Protein AF-A0A952WY04-F1 (afdb_monomer_lite)

Sequence (107 aa):
MARAANVAKVGVRTLHRWLREEAFGKAYRLARRESFAQAVSLTQRYAALAVQTLAKVMNDDSAPVASRVAAATSMLKFARDSIELDDLADRVEALERSTKEKAGAAA

Structure (mmCIF, N/CA/C/O backbone):
data_AF-A0A952WY04-F1
#
_entry.id   AF-A0A952WY04-F1
#
loop_
_atom_site.group_PDB
_atom_site.id
_atom_site.type_symbol
_atom_site.label_atom_id
_atom_site.label_alt_id
_atom_site.label_comp_id
_atom_site.label_asym_id
_atom_site.label_entity_id
_atom_site.label_seq_id
_atom_site.pdbx_PDB_ins_code
_atom_site.Cartn_x
_atom_site.Cartn_y
_atom_site.Cartn_z
_atom_site.occupancy
_atom_site.B_iso_or_equiv
_atom_site.auth_seq_id
_atom_site.auth_comp_id
_atom_site.auth_asym_id
_atom_site.auth_atom_id
_atom_site.pdbx_PDB_model_num
ATOM 1 N N . MET A 1 1 ? -1.307 20.665 9.730 1.00 80.44 1 MET A N 1
ATOM 2 C CA . MET A 1 1 ? -2.036 20.956 10.985 1.00 80.44 1 MET A CA 1
ATOM 3 C C . MET A 1 1 ? -2.727 22.316 10.995 1.00 80.44 1 MET A C 1
ATOM 5 O O . MET A 1 1 ? -3.911 22.332 11.288 1.00 80.44 1 MET A O 1
ATOM 9 N N . ALA A 1 2 ? -2.077 23.427 10.615 1.00 88.38 2 ALA A N 1
ATOM 10 C CA . ALA A 1 2 ? -2.714 24.759 10.618 1.00 88.38 2 ALA A CA 1
ATOM 11 C C . ALA A 1 2 ? -4.032 24.842 9.813 1.00 88.38 2 ALA A C 1
ATOM 13 O O . ALA A 1 2 ? -5.032 25.329 10.328 1.00 88.38 2 ALA A O 1
ATOM 14 N N . ARG A 1 3 ? -4.068 24.282 8.592 1.00 93.31 3 ARG A N 1
ATOM 15 C CA . ARG A 1 3 ? -5.300 24.205 7.779 1.00 93.31 3 ARG A CA 1
ATOM 16 C C . ARG A 1 3 ? -6.423 23.407 8.457 1.00 93.31 3 ARG A C 1
ATOM 18 O O . ARG A 1 3 ? -7.546 23.882 8.515 1.00 93.31 3 ARG A O 1
ATOM 25 N N . ALA A 1 4 ? -6.112 22.235 9.015 1.00 90.38 4 ALA A N 1
ATOM 26 C CA . ALA A 1 4 ? -7.095 21.394 9.707 1.00 90.38 4 ALA A CA 1
ATOM 27 C C . ALA A 1 4 ? -7.651 22.067 10.973 1.00 90.38 4 ALA A C 1
ATOM 29 O O . ALA A 1 4 ? -8.847 22.004 11.223 1.00 90.38 4 ALA A O 1
ATOM 30 N N . ALA A 1 5 ? -6.793 22.752 11.735 1.00 93.19 5 ALA A N 1
ATOM 31 C CA . ALA A 1 5 ? -7.185 23.504 12.923 1.00 93.19 5 ALA A CA 1
ATOM 32 C C . ALA A 1 5 ? -8.132 24.669 12.579 1.00 93.19 5 ALA A C 1
ATOM 34 O O . ALA A 1 5 ? -9.140 24.852 13.252 1.00 93.19 5 ALA A O 1
ATOM 35 N N . ASN A 1 6 ? -7.859 25.391 11.484 1.00 95.19 6 ASN A N 1
ATOM 36 C CA . ASN A 1 6 ? -8.733 26.454 10.983 1.00 95.19 6 ASN A CA 1
ATOM 37 C C . ASN A 1 6 ? -10.111 25.908 10.556 1.00 95.19 6 ASN A C 1
ATOM 39 O O . ASN A 1 6 ? -11.132 26.378 11.050 1.00 95.19 6 ASN A O 1
ATOM 43 N N . VAL A 1 7 ? -10.145 24.850 9.735 1.00 96.00 7 VAL A N 1
ATOM 44 C CA . VAL A 1 7 ? -11.402 24.205 9.302 1.00 96.00 7 VAL A CA 1
ATOM 45 C C . VAL A 1 7 ? -12.219 23.697 10.495 1.00 96.00 7 VAL A C 1
ATOM 47 O O . VAL A 1 7 ? -13.429 23.896 10.542 1.00 96.00 7 VAL A O 1
ATOM 50 N N . ALA A 1 8 ? -11.558 23.093 11.484 1.00 92.25 8 ALA A N 1
ATOM 51 C CA . ALA A 1 8 ? -12.190 22.610 12.710 1.00 92.25 8 ALA A CA 1
ATOM 52 C C . ALA A 1 8 ? -12.475 23.719 13.743 1.00 92.25 8 ALA A C 1
ATOM 54 O O . ALA A 1 8 ? -13.017 23.424 14.805 1.00 92.25 8 ALA A O 1
ATOM 55 N N . LYS A 1 9 ? -12.112 24.979 13.455 1.00 95.88 9 LYS A N 1
ATOM 56 C CA . LYS A 1 9 ? -12.266 26.149 14.338 1.00 95.88 9 LYS A CA 1
ATOM 57 C C . LYS A 1 9 ? -11.665 25.951 15.738 1.00 95.88 9 LYS A C 1
ATOM 59 O O . LYS A 1 9 ? -12.223 26.392 16.738 1.00 95.88 9 LYS A O 1
ATOM 64 N N . VAL A 1 10 ? -10.501 25.307 15.809 1.00 95.62 10 VAL A N 1
ATOM 65 C CA . VAL A 1 10 ? -9.749 25.076 17.054 1.00 95.62 10 VAL A CA 1
ATOM 66 C C . VAL A 1 10 ? -8.302 25.546 16.930 1.00 95.62 10 VAL A C 1
ATOM 68 O O . VAL A 1 10 ? -7.756 25.684 15.839 1.00 95.62 10 VAL A O 1
ATOM 71 N N . GLY A 1 11 ? -7.637 25.763 18.066 1.00 96.56 11 GLY A N 1
ATOM 72 C CA . GLY A 1 11 ? -6.201 26.038 18.087 1.00 96.56 11 GLY A CA 1
ATOM 73 C C . GLY A 1 11 ? -5.367 24.808 17.703 1.00 96.56 11 GLY A C 1
ATOM 74 O O . GLY A 1 11 ? -5.701 23.675 18.051 1.00 96.56 11 GLY A O 1
ATOM 75 N N . VAL A 1 12 ? -4.216 25.025 17.057 1.00 95.19 12 VAL A N 1
ATOM 76 C CA . VAL A 1 12 ? -3.277 23.945 16.680 1.00 95.19 12 VAL A CA 1
ATOM 77 C C . VAL A 1 12 ? -2.840 23.120 17.900 1.00 95.19 12 VAL A C 1
ATOM 79 O O . VAL A 1 12 ? -2.772 21.895 17.825 1.00 95.19 12 VAL A O 1
ATOM 82 N N . ARG A 1 13 ? -2.618 23.769 19.054 1.00 96.06 13 ARG A N 1
ATOM 83 C CA . ARG A 1 13 ? -2.289 23.094 20.325 1.00 96.06 13 ARG A CA 1
ATOM 84 C C . ARG A 1 13 ? -3.402 22.150 20.795 1.00 96.06 13 ARG A C 1
ATOM 86 O O . ARG A 1 13 ? -3.102 21.041 21.230 1.00 96.06 13 ARG A O 1
ATOM 93 N N . THR A 1 14 ? -4.665 22.558 20.663 1.00 94.62 14 THR A N 1
ATOM 94 C CA . THR A 1 14 ? -5.832 21.728 21.003 1.00 94.62 14 THR A CA 1
ATOM 95 C C . THR A 1 14 ? -5.875 20.476 20.137 1.00 94.62 14 THR A C 1
ATOM 97 O O . THR A 1 14 ? -6.035 19.379 20.661 1.00 94.62 14 THR A O 1
ATOM 100 N N . LEU A 1 15 ? -5.622 20.621 18.835 1.00 92.50 15 LEU A N 1
ATOM 101 C CA . LEU A 1 15 ? -5.613 19.503 17.894 1.00 92.50 15 LEU A CA 1
ATOM 102 C C . LEU A 1 15 ? -4.490 18.493 18.206 1.00 92.50 15 LEU A C 1
ATOM 104 O O . LEU A 1 15 ? -4.715 17.286 18.184 1.00 92.50 15 LEU A O 1
ATOM 108 N N . HIS A 1 16 ? -3.300 18.968 18.591 1.00 93.00 16 HIS A N 1
ATOM 109 C CA . HIS A 1 16 ? -2.212 18.099 19.069 1.00 93.00 16 HIS A CA 1
ATOM 110 C C . HIS A 1 16 ? -2.516 17.398 20.399 1.00 93.00 16 HIS A C 1
ATOM 112 O O . HIS A 1 16 ? -1.981 16.319 20.659 1.00 93.00 16 HIS A O 1
ATOM 118 N N . ARG A 1 17 ? -3.325 18.005 21.272 1.00 95.25 17 ARG A N 1
ATOM 119 C CA . ARG A 1 17 ? -3.794 17.352 22.500 1.00 95.25 17 ARG A CA 1
ATOM 120 C C . ARG A 1 17 ? -4.798 16.249 22.169 1.00 95.25 17 ARG A C 1
ATOM 122 O O . ARG A 1 17 ? -4.574 15.123 22.587 1.00 95.25 17 ARG A O 1
ATOM 129 N N . TRP A 1 18 ? -5.802 16.537 21.342 1.00 94.50 18 TRP A N 1
ATOM 130 C CA . TRP A 1 18 ? -6.797 15.551 20.905 1.00 94.50 18 TRP A CA 1
ATOM 131 C C . TRP A 1 18 ? -6.164 14.338 20.226 1.00 94.50 18 TRP A C 1
ATOM 133 O O . TRP A 1 18 ? -6.524 13.210 20.526 1.00 94.50 18 TRP A O 1
ATOM 143 N N . LEU A 1 19 ? -5.144 14.525 19.384 1.00 90.25 19 LEU A N 1
ATOM 144 C CA . LEU A 1 19 ? -4.433 13.396 18.766 1.00 90.25 19 LEU A CA 1
ATOM 145 C C . LEU A 1 19 ? -3.750 12.449 19.772 1.00 90.25 19 LEU A C 1
ATOM 147 O O . LEU A 1 19 ? -3.443 11.315 19.408 1.00 90.25 19 LEU A O 1
ATOM 151 N N . ARG A 1 20 ? -3.503 12.901 21.007 1.00 92.94 20 ARG A N 1
ATOM 152 C CA . ARG A 1 20 ? -2.955 12.085 22.102 1.00 92.94 20 ARG A CA 1
ATOM 153 C C . ARG A 1 20 ? -4.037 11.467 22.989 1.00 92.94 20 ARG A C 1
ATOM 155 O O . ARG A 1 20 ? -3.730 10.562 23.755 1.00 92.94 20 ARG A O 1
ATOM 162 N N . GLU A 1 21 ? -5.277 11.933 22.893 1.00 96.50 21 GLU A N 1
ATOM 163 C CA . GLU A 1 21 ? -6.410 11.342 23.600 1.00 96.50 21 GLU A CA 1
ATOM 164 C C . GLU A 1 21 ? -6.818 10.044 22.894 1.00 96.50 21 GLU A C 1
ATOM 166 O O . GLU A 1 21 ? -7.012 10.012 21.677 1.00 96.50 21 GLU A O 1
ATOM 171 N N . GLU A 1 22 ? -6.944 8.951 23.648 1.00 92.88 22 GLU A N 1
ATOM 172 C CA . GLU A 1 22 ? -7.144 7.618 23.072 1.00 92.88 22 GLU A CA 1
ATOM 173 C C . GLU A 1 22 ? -8.420 7.532 22.220 1.00 92.88 22 GLU A C 1
ATOM 175 O O . GLU A 1 22 ? -8.383 7.021 21.097 1.00 92.88 22 GLU A O 1
ATOM 180 N N . ALA A 1 23 ? -9.534 8.070 22.727 1.00 93.00 23 ALA A N 1
ATOM 181 C CA . ALA A 1 23 ? -10.827 8.050 22.046 1.00 93.00 23 ALA A CA 1
ATOM 182 C C . 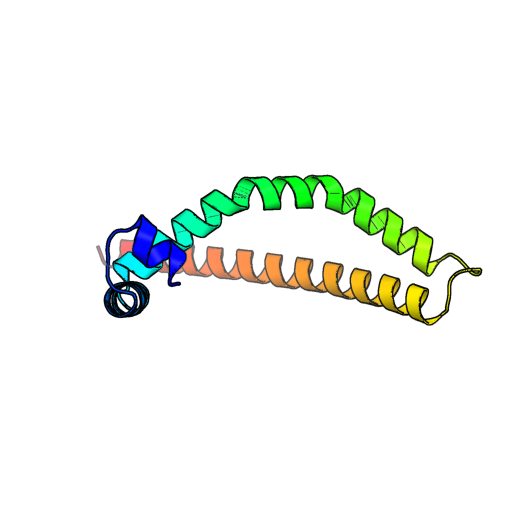ALA A 1 23 ? -10.782 8.802 20.705 1.00 93.00 23 ALA A C 1
ATOM 184 O O . ALA A 1 23 ? -11.177 8.259 19.670 1.00 93.00 23 ALA A O 1
ATOM 185 N N . PHE A 1 24 ? -10.225 10.017 20.697 1.00 93.94 24 PHE A N 1
ATOM 186 C CA . PHE A 1 24 ? -10.079 10.803 19.474 1.00 93.94 24 PHE A CA 1
ATOM 187 C C . PHE A 1 24 ? -9.080 10.157 18.510 1.00 93.94 24 PHE A C 1
ATOM 189 O O . PHE A 1 24 ? -9.347 10.061 17.315 1.00 93.94 24 PHE A O 1
ATOM 196 N N . GLY A 1 25 ? -7.954 9.644 19.014 1.00 91.56 25 GLY A N 1
ATOM 197 C CA . GLY A 1 25 ? -6.973 8.924 18.208 1.00 91.56 25 GLY A CA 1
ATOM 198 C C . GLY A 1 25 ? -7.565 7.693 17.512 1.00 91.56 25 GLY A C 1
ATOM 199 O O . GLY A 1 25 ? -7.265 7.456 16.340 1.00 91.56 25 GLY A O 1
ATOM 200 N N . LYS A 1 26 ? -8.428 6.926 18.196 1.00 91.81 26 LYS A N 1
ATOM 201 C CA . LYS A 1 26 ? -9.163 5.793 17.607 1.00 91.81 26 LYS A CA 1
ATOM 202 C C . LYS A 1 26 ? -10.106 6.258 16.493 1.00 91.81 26 LYS A C 1
ATOM 204 O O . LYS A 1 26 ? -9.977 5.771 15.370 1.00 91.81 26 LYS A O 1
ATOM 209 N N . ALA A 1 27 ? -10.974 7.233 16.771 1.00 92.88 27 ALA A N 1
ATOM 210 C CA . ALA A 1 27 ? -11.920 7.768 15.788 1.00 92.88 27 ALA A CA 1
ATOM 211 C C . ALA A 1 27 ? -11.210 8.375 14.563 1.00 92.88 27 ALA A C 1
ATOM 213 O O . ALA A 1 27 ? -11.583 8.114 13.423 1.00 92.88 27 ALA A O 1
ATOM 214 N N . TYR A 1 28 ? -10.121 9.114 14.784 1.00 92.00 28 TYR A N 1
ATOM 215 C CA . TYR A 1 28 ? -9.314 9.699 13.717 1.00 92.00 28 TYR A CA 1
ATOM 216 C C . TYR A 1 28 ? -8.672 8.635 12.816 1.00 92.00 28 TYR A C 1
ATOM 218 O O . TYR A 1 28 ? -8.681 8.771 11.592 1.00 92.00 28 TYR A O 1
ATOM 226 N N . ARG A 1 29 ? -8.126 7.554 13.394 1.00 90.50 29 ARG A N 1
ATOM 227 C CA . ARG A 1 29 ? -7.569 6.441 12.607 1.00 90.50 29 ARG A CA 1
ATOM 228 C C . ARG A 1 29 ? -8.643 5.722 11.794 1.00 90.50 29 ARG A C 1
ATOM 230 O O . ARG A 1 29 ? -8.350 5.345 10.662 1.00 90.50 29 ARG A O 1
ATOM 237 N N . LEU A 1 30 ? -9.845 5.547 12.343 1.00 90.38 30 LEU A N 1
ATOM 238 C CA . LEU A 1 30 ? -10.975 4.953 11.626 1.00 90.38 30 LEU A CA 1
ATOM 239 C C . LEU A 1 30 ? -11.387 5.823 10.432 1.00 90.38 30 LEU A C 1
ATOM 241 O O . LEU A 1 30 ? -11.316 5.359 9.298 1.00 90.38 30 LEU A O 1
ATOM 245 N N . ALA A 1 31 ? -11.667 7.108 10.667 1.00 90.69 31 ALA A N 1
ATOM 246 C CA . ALA A 1 31 ? -12.035 8.048 9.607 1.00 90.69 31 ALA A CA 1
ATOM 247 C C . ALA A 1 31 ? -10.954 8.143 8.517 1.00 90.69 31 ALA A C 1
ATOM 249 O O . ALA A 1 31 ? -11.249 8.217 7.323 1.00 90.69 31 ALA A O 1
ATOM 250 N N . ARG A 1 32 ? -9.671 8.096 8.908 1.00 89.94 32 ARG A N 1
ATOM 251 C CA . ARG A 1 32 ? -8.557 8.028 7.955 1.00 89.94 32 ARG A CA 1
ATOM 252 C C . ARG A 1 32 ? -8.598 6.747 7.117 1.00 89.94 32 ARG A C 1
ATOM 254 O O . ARG A 1 32 ? -8.382 6.837 5.915 1.00 89.94 32 ARG A O 1
ATOM 261 N N . ARG A 1 33 ? -8.849 5.575 7.709 1.00 88.69 33 ARG A N 1
ATOM 262 C CA . ARG A 1 33 ? -8.967 4.308 6.960 1.00 88.69 33 ARG A CA 1
ATOM 263 C C . ARG A 1 33 ? -10.123 4.362 5.965 1.00 88.69 33 ARG A C 1
ATOM 265 O O . ARG A 1 33 ? -9.919 4.033 4.803 1.00 88.69 33 ARG A O 1
ATOM 272 N N . GLU A 1 34 ? -11.282 4.848 6.394 1.00 89.69 34 GLU A N 1
ATOM 273 C CA . GLU A 1 34 ? -12.466 5.010 5.542 1.00 89.69 34 GLU A CA 1
ATOM 274 C C . GLU A 1 34 ? -12.195 5.963 4.374 1.00 89.69 34 GLU A C 1
ATOM 276 O O . GLU A 1 34 ? -12.463 5.632 3.222 1.00 89.69 34 GLU A O 1
ATOM 281 N N . SER A 1 35 ? -11.554 7.104 4.647 1.00 87.75 35 SER A N 1
ATOM 282 C CA . SER A 1 35 ? -11.193 8.089 3.617 1.00 87.75 35 SER A CA 1
ATOM 283 C C . SER A 1 35 ? -10.220 7.524 2.576 1.00 87.75 35 SER A C 1
ATOM 285 O O . SER A 1 35 ? -10.241 7.922 1.415 1.00 87.75 35 SER A O 1
ATOM 287 N N . PHE A 1 36 ? -9.349 6.597 2.983 1.00 90.75 36 PHE A N 1
ATOM 288 C CA . PHE A 1 36 ? -8.387 5.946 2.095 1.00 90.75 36 PHE A CA 1
ATOM 289 C C . PHE A 1 36 ? -8.931 4.682 1.421 1.00 90.75 36 PHE A C 1
ATOM 291 O O . PHE A 1 36 ? -8.286 4.184 0.499 1.00 90.75 36 PHE A O 1
ATOM 298 N N . ALA A 1 37 ? -10.101 4.174 1.817 1.00 88.88 37 ALA A N 1
ATOM 299 C CA . ALA A 1 37 ? -10.630 2.904 1.322 1.00 88.88 37 ALA A CA 1
ATOM 300 C C . ALA A 1 37 ? -10.773 2.886 -0.209 1.00 88.88 37 ALA A C 1
ATOM 302 O O . ALA A 1 37 ? -10.392 1.913 -0.860 1.00 88.88 37 ALA A O 1
ATOM 303 N N . GLN A 1 38 ? -11.228 3.992 -0.807 1.00 87.12 38 GLN A N 1
ATOM 304 C CA . GLN A 1 38 ? -11.342 4.113 -2.262 1.00 87.12 38 GLN A CA 1
ATOM 305 C C . GLN A 1 38 ? -9.976 4.049 -2.962 1.00 87.12 38 GLN A C 1
ATOM 307 O O . GLN A 1 38 ? -9.834 3.373 -3.982 1.00 87.12 38 GLN A O 1
ATOM 312 N N . ALA A 1 39 ? -8.966 4.735 -2.419 1.00 86.50 39 ALA A N 1
ATOM 313 C CA . ALA A 1 39 ? -7.614 4.721 -2.971 1.00 86.50 39 ALA A CA 1
ATOM 314 C C . ALA A 1 39 ? -6.985 3.326 -2.857 1.00 86.50 39 ALA A C 1
ATOM 316 O O . ALA A 1 39 ? -6.380 2.847 -3.810 1.00 86.50 39 ALA A O 1
ATOM 317 N N . VAL A 1 40 ? -7.193 2.641 -1.728 1.00 88.88 40 VAL A N 1
ATOM 318 C CA . VAL A 1 40 ? -6.745 1.255 -1.530 1.00 88.88 40 VAL A CA 1
ATOM 319 C C . VAL A 1 40 ? -7.407 0.321 -2.542 1.00 88.88 40 VAL A C 1
ATOM 321 O O . VAL A 1 40 ? -6.709 -0.432 -3.215 1.00 88.88 40 VAL A O 1
ATOM 324 N N . SER A 1 41 ? -8.726 0.421 -2.720 1.00 89.19 41 SER A N 1
ATOM 325 C CA . SER A 1 41 ? -9.460 -0.370 -3.714 1.00 89.19 41 SER A CA 1
ATOM 326 C C . SER A 1 41 ? -8.966 -0.107 -5.142 1.00 89.19 41 SER A C 1
ATOM 328 O O . SER A 1 41 ? -8.816 -1.031 -5.941 1.00 89.19 41 SER A O 1
ATOM 330 N N . LEU A 1 42 ? -8.664 1.149 -5.485 1.00 89.56 42 LEU A N 1
ATOM 331 C CA . LEU A 1 42 ? -8.061 1.493 -6.773 1.00 89.56 42 LEU A CA 1
ATOM 332 C C . LEU A 1 42 ? -6.688 0.828 -6.947 1.00 89.56 42 LEU A C 1
ATOM 334 O O . LEU A 1 42 ? -6.448 0.219 -7.985 1.00 89.56 42 LEU A O 1
ATOM 338 N N . THR A 1 43 ? -5.820 0.889 -5.938 1.00 89.81 43 THR A N 1
ATOM 339 C CA . THR A 1 43 ? -4.502 0.238 -5.973 1.00 89.81 43 THR A CA 1
ATOM 340 C C . THR A 1 43 ? -4.622 -1.274 -6.143 1.00 89.81 43 THR A C 1
ATOM 342 O O . THR A 1 43 ? -3.943 -1.844 -6.993 1.00 89.81 43 THR A O 1
ATOM 345 N N . GLN A 1 44 ? -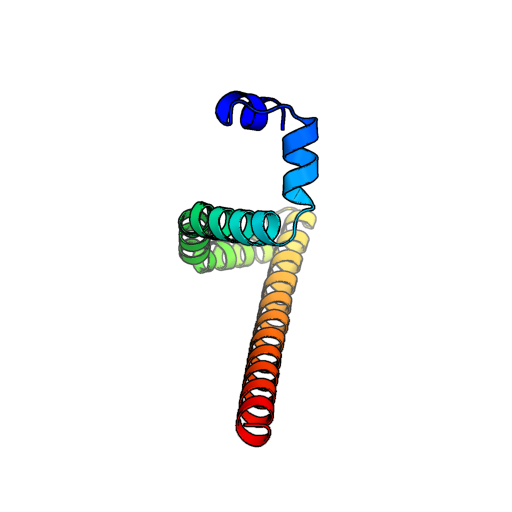5.521 -1.922 -5.396 1.00 90.12 44 GLN A N 1
ATOM 346 C CA . GLN A 1 44 ? -5.771 -3.363 -5.506 1.00 90.12 44 GLN A CA 1
ATOM 347 C C . GLN A 1 44 ? -6.197 -3.759 -6.924 1.00 90.12 44 GLN A C 1
ATOM 349 O O . GLN A 1 44 ? -5.692 -4.742 -7.461 1.00 90.12 44 GLN A O 1
ATOM 354 N N . ARG A 1 45 ? -7.046 -2.954 -7.580 1.00 92.50 45 ARG A N 1
ATOM 355 C CA . ARG A 1 45 ? -7.443 -3.187 -8.980 1.00 92.50 45 ARG A CA 1
ATOM 356 C C . ARG A 1 45 ? -6.271 -3.140 -9.961 1.00 92.50 45 ARG A C 1
ATOM 358 O O . ARG A 1 45 ? -6.288 -3.865 -10.950 1.00 92.50 45 ARG A O 1
ATOM 365 N N . TYR A 1 46 ? -5.256 -2.318 -9.700 1.00 94.62 46 TYR A N 1
ATOM 366 C CA . TYR A 1 46 ? -4.074 -2.207 -10.561 1.00 94.62 46 TYR A CA 1
ATOM 367 C C . TYR A 1 46 ? -2.925 -3.142 -10.176 1.00 94.62 46 TYR A C 1
ATOM 369 O O . TYR A 1 46 ? -1.958 -3.232 -10.931 1.00 94.62 46 TYR A O 1
ATOM 377 N N . ALA A 1 47 ? -3.015 -3.860 -9.054 1.00 93.12 47 ALA A N 1
ATOM 378 C CA . ALA A 1 47 ? -1.923 -4.690 -8.549 1.00 93.12 47 ALA A CA 1
ATOM 379 C C . ALA A 1 47 ? -1.438 -5.717 -9.587 1.00 93.12 47 ALA A C 1
ATOM 381 O O . ALA A 1 47 ? -0.240 -5.810 -9.847 1.00 93.12 47 ALA A O 1
ATOM 382 N N . ALA A 1 48 ? -2.357 -6.415 -10.262 1.00 94.12 48 ALA A N 1
ATOM 383 C CA . ALA A 1 48 ? -2.005 -7.385 -11.302 1.00 94.12 48 ALA A CA 1
ATOM 384 C C . ALA A 1 48 ? -1.259 -6.740 -12.486 1.00 94.12 48 ALA A C 1
ATOM 386 O O . ALA A 1 48 ? -0.263 -7.281 -12.965 1.00 94.12 48 ALA A O 1
ATOM 387 N N . LEU A 1 49 ? -1.699 -5.558 -12.932 1.00 96.81 49 LEU A N 1
ATOM 388 C CA . LEU A 1 49 ? -1.028 -4.811 -13.999 1.00 96.81 49 LEU A CA 1
ATOM 389 C C . LEU A 1 49 ? 0.360 -4.323 -13.560 1.00 96.81 49 LEU A C 1
ATOM 391 O O . LEU A 1 49 ? 1.310 -4.378 -14.342 1.00 96.81 49 LEU A O 1
ATOM 395 N N . ALA A 1 50 ? 0.495 -3.865 -12.314 1.00 96.12 50 ALA A N 1
ATOM 396 C CA . ALA A 1 50 ? 1.772 -3.439 -11.756 1.00 96.12 50 ALA A CA 1
ATOM 397 C C . ALA A 1 50 ? 2.775 -4.603 -11.725 1.00 96.12 50 ALA A C 1
ATOM 399 O O . ALA A 1 50 ? 3.893 -4.448 -12.213 1.00 96.12 50 ALA A O 1
ATOM 400 N N . VAL A 1 51 ? 2.357 -5.785 -11.258 1.00 96.50 51 VAL A N 1
ATOM 401 C CA . VAL A 1 51 ? 3.192 -7.000 -11.262 1.00 96.50 51 VAL A CA 1
ATOM 402 C C . VAL A 1 51 ? 3.623 -7.367 -12.684 1.00 96.50 51 VAL A C 1
ATOM 404 O O . VAL A 1 51 ? 4.810 -7.579 -12.924 1.00 96.50 51 VAL A O 1
ATOM 407 N N . GLN A 1 52 ? 2.704 -7.359 -13.656 1.00 97.69 52 GLN A N 1
ATOM 408 C CA . GLN A 1 52 ? 3.051 -7.611 -15.062 1.00 97.69 52 GLN A CA 1
ATOM 409 C C . GLN A 1 52 ? 4.049 -6.587 -15.613 1.00 97.69 52 GLN A C 1
ATOM 411 O O . GLN A 1 52 ? 4.934 -6.933 -16.393 1.00 97.69 52 GLN A O 1
ATOM 416 N N . THR A 1 53 ? 3.918 -5.324 -15.217 1.00 97.88 53 THR A N 1
ATOM 417 C CA . THR A 1 53 ? 4.826 -4.258 -15.648 1.00 97.88 53 THR A CA 1
ATOM 418 C C . THR A 1 53 ? 6.225 -4.466 -15.074 1.00 97.88 53 THR A C 1
ATOM 420 O O . THR A 1 53 ? 7.201 -4.388 -15.815 1.00 97.88 53 THR A O 1
ATOM 423 N N . LEU A 1 54 ? 6.335 -4.806 -13.787 1.00 97.81 54 LEU A N 1
ATOM 424 C CA . LEU A 1 54 ? 7.617 -5.134 -13.160 1.00 97.81 54 LEU A CA 1
ATOM 425 C C . LEU A 1 54 ? 8.267 -6.359 -13.819 1.00 97.81 54 LEU A C 1
ATOM 427 O O . LEU A 1 54 ? 9.459 -6.316 -14.120 1.00 97.81 54 LEU A O 1
ATOM 431 N N . ALA A 1 55 ? 7.482 -7.402 -14.112 1.00 98.00 55 ALA A N 1
ATOM 432 C CA . ALA A 1 55 ? 7.952 -8.601 -14.805 1.00 98.00 55 ALA A CA 1
ATOM 433 C C . ALA A 1 55 ? 8.501 -8.287 -16.208 1.00 98.00 55 ALA A C 1
ATOM 435 O O . ALA A 1 55 ? 9.562 -8.783 -16.583 1.00 98.00 55 ALA A O 1
ATOM 436 N N . LYS A 1 56 ? 7.825 -7.411 -16.965 1.00 98.25 56 LYS A N 1
ATOM 437 C CA . LYS A 1 56 ? 8.321 -6.932 -18.264 1.00 98.25 56 LYS A CA 1
ATOM 438 C C . LYS A 1 56 ? 9.645 -6.186 -18.119 1.00 98.25 56 LYS A C 1
ATOM 440 O O . LYS A 1 56 ? 10.591 -6.517 -18.820 1.00 98.25 56 LYS A O 1
ATOM 445 N N . VAL A 1 57 ? 9.732 -5.229 -17.190 1.00 98.31 57 VAL A N 1
ATOM 446 C CA . VAL A 1 57 ? 10.943 -4.410 -16.997 1.00 98.31 57 VAL A CA 1
ATOM 447 C C . VAL A 1 57 ? 12.144 -5.261 -16.596 1.00 98.31 57 VAL A C 1
ATOM 449 O O . VAL A 1 57 ? 13.229 -5.059 -17.124 1.00 98.31 57 VAL A O 1
ATOM 452 N N . MET A 1 58 ? 11.991 -6.226 -15.685 1.00 97.44 58 MET A N 1
ATOM 453 C CA . MET A 1 58 ? 13.130 -7.057 -15.265 1.00 97.44 58 MET A CA 1
ATOM 454 C C . MET A 1 58 ? 13.632 -8.015 -16.359 1.00 97.44 58 MET A C 1
ATOM 456 O O . MET A 1 58 ? 14.806 -8.402 -16.331 1.00 97.44 58 MET A O 1
ATOM 460 N N . ASN A 1 59 ? 12.774 -8.360 -17.325 1.00 97.44 59 ASN A N 1
ATOM 461 C CA . ASN A 1 59 ? 13.092 -9.220 -18.468 1.00 97.44 59 ASN A CA 1
ATOM 462 C C . ASN A 1 59 ? 13.433 -8.433 -19.750 1.00 97.44 59 ASN A C 1
ATOM 464 O O . ASN A 1 59 ? 13.600 -9.033 -20.808 1.00 97.44 59 ASN A O 1
ATOM 468 N N . ASP A 1 60 ? 13.503 -7.104 -19.680 1.00 97.69 60 ASP A N 1
ATOM 469 C CA . ASP A 1 60 ? 13.885 -6.257 -20.807 1.00 97.69 60 ASP A CA 1
ATOM 470 C C . ASP A 1 60 ? 15.402 -6.042 -20.815 1.00 97.69 60 ASP A C 1
ATOM 472 O O . ASP A 1 60 ? 15.940 -5.296 -19.995 1.00 97.69 60 ASP A O 1
ATOM 476 N N . ASP A 1 61 ? 16.094 -6.689 -21.752 1.00 96.25 61 ASP A N 1
ATOM 477 C CA . ASP A 1 61 ? 17.549 -6.580 -21.900 1.00 96.25 61 ASP A CA 1
ATOM 478 C C . ASP A 1 61 ? 18.009 -5.195 -22.383 1.00 96.25 61 ASP A C 1
ATOM 480 O O . ASP A 1 61 ? 19.179 -4.846 -22.222 1.00 96.25 61 ASP A O 1
ATOM 484 N N . SER A 1 62 ? 17.100 -4.385 -22.937 1.00 97.56 62 SER A N 1
ATOM 485 C CA . SER A 1 62 ? 17.385 -3.002 -23.333 1.00 97.56 62 SER A CA 1
ATOM 486 C C . SER A 1 62 ? 17.249 -2.006 -22.175 1.00 97.56 62 SER A C 1
ATOM 488 O O . SER A 1 62 ? 17.767 -0.888 -22.250 1.00 97.56 62 SER A O 1
ATOM 490 N N . ALA A 1 63 ? 16.592 -2.401 -21.078 1.00 97.19 63 ALA A 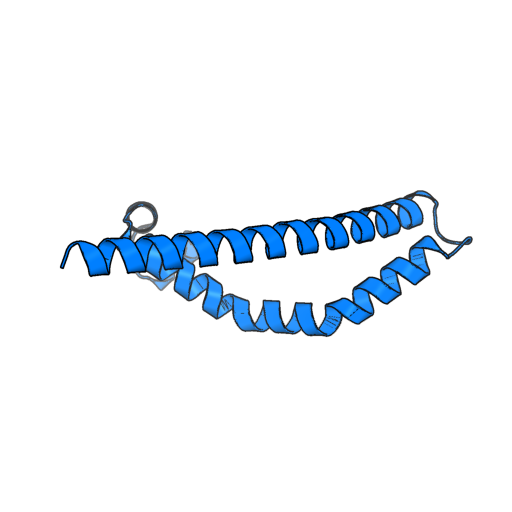N 1
ATOM 491 C CA . ALA A 1 63 ? 16.428 -1.553 -19.907 1.00 97.19 63 ALA A CA 1
ATOM 492 C C . ALA A 1 63 ? 17.743 -1.435 -19.107 1.00 97.19 63 ALA A C 1
ATOM 494 O O . ALA A 1 63 ? 18.488 -2.411 -18.971 1.00 97.19 63 ALA A O 1
ATOM 495 N N . PRO A 1 64 ? 18.025 -0.271 -18.482 1.00 98.25 64 PRO A N 1
ATOM 496 C CA . PRO A 1 64 ? 19.177 -0.127 -17.599 1.00 98.25 64 PRO A CA 1
ATOM 497 C C . PRO A 1 64 ? 19.190 -1.198 -16.502 1.00 98.25 64 PRO A C 1
ATOM 499 O O . PRO A 1 64 ? 18.166 -1.457 -15.866 1.00 98.25 64 PRO A O 1
ATOM 502 N N . VAL A 1 65 ? 20.366 -1.765 -16.212 1.00 97.94 65 VAL A N 1
ATOM 503 C CA . VAL A 1 65 ? 20.539 -2.818 -15.189 1.00 97.94 65 VAL A CA 1
ATOM 504 C C . VAL A 1 65 ? 19.914 -2.417 -13.849 1.00 97.94 65 VAL A C 1
ATOM 506 O O . VAL A 1 65 ? 19.221 -3.216 -13.223 1.00 97.94 65 VAL A O 1
ATOM 509 N N . ALA A 1 66 ? 20.089 -1.159 -13.436 1.00 98.06 66 ALA A N 1
ATOM 510 C CA . ALA A 1 66 ? 19.499 -0.636 -12.207 1.00 98.06 66 ALA A CA 1
ATOM 511 C C . ALA A 1 66 ? 17.960 -0.725 -12.200 1.00 98.06 66 ALA A C 1
ATOM 513 O O . ALA A 1 66 ? 17.379 -1.109 -11.186 1.00 98.06 66 ALA A O 1
ATOM 514 N N . SER A 1 67 ? 17.299 -0.436 -13.326 1.00 97.94 67 SER A N 1
ATOM 515 C CA . SER A 1 67 ? 15.840 -0.538 -13.468 1.00 97.94 67 SER A CA 1
ATOM 516 C C . SER A 1 67 ? 15.360 -1.984 -13.356 1.00 97.94 67 SER A C 1
ATOM 518 O O . SER A 1 67 ? 14.372 -2.256 -12.675 1.00 97.94 67 SER A O 1
ATOM 520 N N . ARG A 1 68 ? 16.094 -2.929 -13.955 1.00 98.44 68 ARG A N 1
ATOM 521 C CA . ARG A 1 68 ? 15.793 -4.366 -13.867 1.00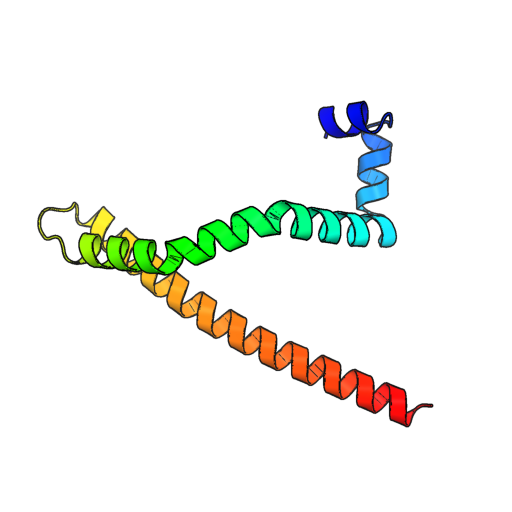 98.44 68 ARG A CA 1
ATOM 522 C C . ARG A 1 68 ? 15.924 -4.886 -12.434 1.00 98.44 68 ARG A C 1
ATOM 524 O O . ARG A 1 68 ? 15.025 -5.561 -11.934 1.00 98.44 68 ARG A O 1
ATOM 531 N N . VAL A 1 69 ? 17.008 -4.513 -11.748 1.00 98.19 69 VAL A N 1
ATOM 532 C CA . VAL A 1 69 ? 17.243 -4.857 -10.335 1.00 98.19 69 VAL A CA 1
ATOM 533 C C . VAL A 1 69 ? 16.177 -4.234 -9.431 1.00 98.19 69 VAL A C 1
ATOM 535 O O . VAL A 1 69 ? 15.671 -4.903 -8.529 1.00 98.19 69 VAL A O 1
ATOM 538 N N . ALA A 1 70 ? 15.787 -2.981 -9.677 1.00 98.19 70 ALA A N 1
ATOM 539 C CA . ALA A 1 70 ? 14.733 -2.309 -8.920 1.00 98.19 70 ALA A CA 1
ATOM 540 C C . ALA A 1 70 ? 13.364 -2.983 -9.106 1.00 98.19 70 ALA A C 1
ATOM 542 O O . ALA A 1 70 ? 12.625 -3.146 -8.128 1.00 98.19 70 ALA A O 1
ATOM 543 N N . ALA A 1 71 ? 13.044 -3.422 -10.327 1.00 98.00 71 ALA A N 1
ATOM 544 C CA . ALA A 1 71 ? 11.816 -4.154 -10.613 1.00 98.00 71 ALA A CA 1
ATOM 545 C C . ALA A 1 71 ? 11.788 -5.515 -9.898 1.00 98.00 71 ALA A C 1
ATOM 547 O O . ALA A 1 71 ? 10.832 -5.810 -9.178 1.00 98.00 71 ALA A O 1
ATOM 548 N N . ALA A 1 72 ? 12.876 -6.288 -9.995 1.00 97.75 72 ALA A N 1
ATOM 549 C CA . ALA A 1 72 ? 13.016 -7.563 -9.293 1.00 97.75 72 ALA A CA 1
ATOM 550 C C . ALA A 1 72 ? 12.932 -7.396 -7.763 1.00 97.75 72 ALA A C 1
ATOM 552 O O . ALA A 1 72 ? 12.202 -8.121 -7.090 1.00 97.75 72 ALA A O 1
ATOM 553 N N . THR A 1 73 ? 13.616 -6.389 -7.210 1.00 97.94 73 THR A N 1
ATOM 554 C CA . THR A 1 73 ? 13.591 -6.084 -5.769 1.00 97.94 73 THR A CA 1
ATOM 555 C C . THR A 1 73 ? 12.185 -5.725 -5.295 1.00 97.94 73 THR A C 1
ATOM 557 O O . THR A 1 73 ? 11.755 -6.185 -4.239 1.00 97.94 73 THR A O 1
ATOM 560 N N . SER A 1 74 ? 11.456 -4.916 -6.068 1.00 96.94 74 SER A N 1
ATOM 561 C CA . SER A 1 74 ? 10.071 -4.548 -5.752 1.00 96.94 74 SER A CA 1
ATOM 562 C C . SER A 1 74 ? 9.153 -5.770 -5.742 1.00 96.94 74 SER A C 1
ATOM 564 O O . SER A 1 74 ? 8.321 -5.896 -4.847 1.00 96.94 74 SER A O 1
ATOM 566 N N . MET A 1 75 ? 9.341 -6.701 -6.681 1.00 96.19 75 MET A N 1
ATOM 567 C CA . MET A 1 75 ? 8.541 -7.923 -6.758 1.00 96.19 75 MET A CA 1
ATOM 568 C C . MET A 1 75 ? 8.816 -8.880 -5.588 1.00 96.19 75 MET A C 1
ATOM 570 O O . MET A 1 75 ? 7.875 -9.398 -4.991 1.00 96.19 75 MET A O 1
ATOM 574 N N . LEU A 1 76 ? 10.085 -9.052 -5.201 1.00 96.06 76 LEU A N 1
ATOM 575 C CA . LEU A 1 76 ? 10.461 -9.850 -4.026 1.00 96.06 76 LEU A CA 1
ATOM 576 C C . LEU A 1 76 ? 9.904 -9.262 -2.723 1.00 96.06 76 LEU A C 1
ATOM 578 O O . LEU A 1 76 ? 9.419 -10.007 -1.875 1.00 96.06 76 LEU A O 1
ATOM 582 N N . LYS A 1 77 ? 9.944 -7.931 -2.571 1.00 95.56 77 LYS A N 1
ATOM 583 C CA . LYS A 1 77 ? 9.345 -7.241 -1.418 1.00 95.56 77 LYS A CA 1
ATOM 584 C C . LYS A 1 77 ? 7.837 -7.459 -1.359 1.00 95.56 77 LYS A C 1
ATOM 586 O O . LYS A 1 77 ? 7.343 -7.882 -0.326 1.00 95.56 77 LYS A O 1
ATOM 591 N N . PHE A 1 78 ? 7.130 -7.262 -2.473 1.00 92.56 78 PHE A N 1
ATOM 592 C CA . PHE A 1 78 ? 5.682 -7.477 -2.534 1.00 92.56 78 PHE A CA 1
ATOM 593 C C . PHE A 1 78 ? 5.285 -8.913 -2.149 1.00 92.56 78 PHE A C 1
ATOM 595 O O . PHE A 1 78 ? 4.346 -9.106 -1.382 1.00 92.56 78 PHE A O 1
ATOM 602 N N . ALA A 1 79 ? 6.024 -9.918 -2.632 1.00 90.81 79 ALA A N 1
ATOM 603 C CA . ALA A 1 79 ? 5.776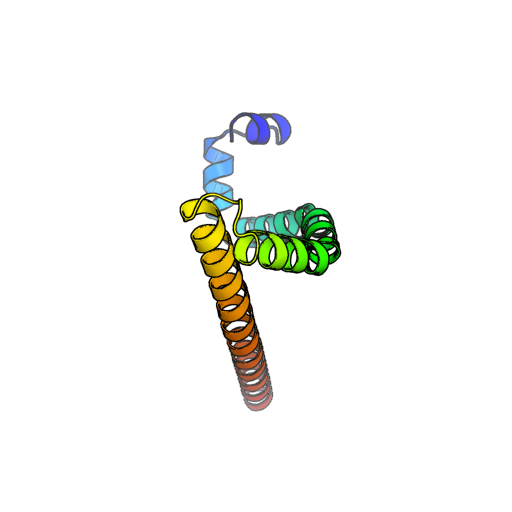 -11.317 -2.284 1.00 90.81 79 ALA A CA 1
ATOM 604 C C . ALA A 1 79 ? 6.013 -11.605 -0.792 1.00 90.81 79 ALA A C 1
ATOM 606 O O . ALA A 1 79 ? 5.207 -12.282 -0.157 1.00 90.81 79 ALA A O 1
ATOM 607 N N . ARG A 1 80 ? 7.101 -11.068 -0.224 1.00 92.44 80 ARG A N 1
ATOM 608 C CA . ARG A 1 80 ? 7.410 -11.199 1.204 1.00 92.44 80 ARG A CA 1
ATOM 609 C C . ARG A 1 80 ? 6.340 -10.549 2.077 1.00 92.44 80 ARG A C 1
ATOM 611 O O . ARG A 1 80 ? 5.856 -11.190 3.004 1.00 92.44 80 ARG A O 1
ATOM 618 N N . ASP A 1 81 ? 5.960 -9.316 1.751 1.00 91.75 81 ASP A N 1
ATOM 619 C CA . ASP A 1 81 ? 4.963 -8.556 2.504 1.00 91.75 81 ASP A CA 1
ATOM 620 C C . ASP A 1 81 ? 3.607 -9.279 2.503 1.00 91.75 81 ASP A C 1
ATOM 622 O O . ASP A 1 81 ? 2.928 -9.288 3.523 1.00 91.75 81 ASP A O 1
ATOM 626 N N . SER A 1 82 ? 3.225 -9.934 1.397 1.00 88.12 82 SER A N 1
ATOM 627 C CA . SER A 1 82 ? 1.992 -10.737 1.337 1.00 88.12 82 SER A CA 1
ATOM 628 C C . SER A 1 82 ? 2.004 -11.881 2.353 1.00 88.12 82 SER A C 1
ATOM 630 O O . SER A 1 82 ? 1.050 -12.031 3.105 1.00 88.12 82 SER A O 1
ATOM 632 N N . ILE A 1 83 ? 3.097 -12.650 2.416 1.00 87.81 83 ILE A N 1
ATOM 633 C CA . ILE A 1 83 ? 3.223 -13.788 3.341 1.00 87.81 83 ILE A CA 1
ATOM 634 C C . ILE A 1 83 ? 3.215 -13.309 4.796 1.00 87.81 83 ILE A C 1
ATOM 636 O O . ILE A 1 83 ? 2.536 -13.890 5.638 1.00 87.81 83 ILE A O 1
ATOM 640 N N . GLU A 1 84 ? 3.971 -12.251 5.101 1.00 92.44 84 GLU A N 1
ATOM 641 C CA . GLU A 1 84 ? 4.045 -11.710 6.460 1.00 92.44 84 GLU A CA 1
ATOM 642 C C . GLU A 1 84 ? 2.693 -11.132 6.916 1.00 92.44 84 GLU A C 1
ATOM 644 O O . GLU A 1 84 ? 2.324 -11.285 8.079 1.00 92.44 84 GLU A O 1
ATOM 649 N N . LEU A 1 85 ? 1.933 -10.493 6.018 1.00 92.06 85 LEU A N 1
ATOM 650 C CA . LEU A 1 85 ? 0.602 -9.969 6.334 1.00 92.06 85 LEU A CA 1
ATOM 651 C C . LEU A 1 85 ? -0.429 -11.077 6.567 1.00 92.06 85 LEU A C 1
ATOM 653 O O . LEU A 1 85 ? -1.221 -10.946 7.501 1.00 92.06 85 LEU A O 1
ATOM 657 N N . ASP A 1 86 ? -0.402 -12.145 5.768 1.00 88.75 86 ASP A N 1
ATOM 658 C CA . ASP A 1 86 ? -1.302 -13.290 5.937 1.00 88.75 86 ASP A CA 1
ATOM 659 C C . ASP A 1 86 ? -1.018 -14.021 7.268 1.00 88.75 86 ASP A C 1
ATOM 661 O O . ASP A 1 86 ? -1.939 -14.224 8.058 1.00 88.75 86 ASP A O 1
ATOM 665 N N . ASP A 1 87 ? 0.256 -14.288 7.605 1.00 93.44 87 ASP A N 1
ATOM 666 C CA . ASP A 1 87 ? 0.639 -14.871 8.911 1.00 93.44 87 ASP A CA 1
ATOM 667 C C . ASP A 1 87 ? 0.185 -13.992 10.086 1.00 93.44 87 ASP A C 1
ATOM 669 O O . ASP A 1 87 ? -0.342 -14.473 11.094 1.00 93.44 87 ASP A O 1
ATOM 673 N N . LEU A 1 88 ? 0.366 -12.673 9.972 1.00 95.19 88 LEU A N 1
ATOM 674 C CA . LEU A 1 88 ? -0.082 -11.744 11.004 1.00 95.19 88 LEU A CA 1
ATOM 675 C C . LEU A 1 88 ? -1.607 -11.744 11.154 1.00 95.19 88 LEU A C 1
ATOM 677 O O . LEU A 1 88 ? -2.086 -11.664 12.287 1.00 95.19 88 LEU A O 1
ATOM 681 N N . ALA A 1 89 ? -2.362 -11.832 10.056 1.00 93.06 89 ALA A N 1
ATOM 682 C CA . ALA A 1 89 ? -3.819 -11.904 10.096 1.00 93.06 89 ALA A CA 1
ATOM 683 C C . ALA A 1 89 ? -4.293 -13.175 10.818 1.00 93.06 89 ALA A C 1
ATOM 685 O O . ALA A 1 89 ? -5.080 -13.071 11.764 1.00 93.06 89 ALA A O 1
ATOM 686 N N . ASP A 1 90 ? -3.734 -14.334 10.468 1.00 94.44 90 ASP A N 1
ATOM 687 C CA . ASP A 1 90 ? -4.056 -15.622 11.095 1.00 94.44 90 ASP A CA 1
ATOM 688 C C . ASP A 1 90 ? -3.744 -15.617 12.599 1.00 94.44 90 ASP A C 1
ATOM 690 O O . ASP A 1 90 ? -4.542 -16.053 13.438 1.00 94.44 90 ASP A O 1
ATOM 694 N N . ARG A 1 91 ? -2.586 -15.061 12.975 1.00 96.44 91 ARG A N 1
ATOM 695 C CA . ARG A 1 91 ? -2.175 -14.937 14.381 1.00 96.44 91 ARG A CA 1
ATOM 696 C C . ARG A 1 91 ? -3.083 -14.001 15.169 1.00 96.44 91 ARG A C 1
ATOM 698 O O . ARG A 1 91 ? -3.378 -14.286 16.331 1.00 96.44 91 ARG A O 1
ATOM 705 N N . VAL A 1 92 ? -3.523 -12.894 14.571 1.00 96.88 92 VAL A N 1
ATOM 706 C CA . VAL A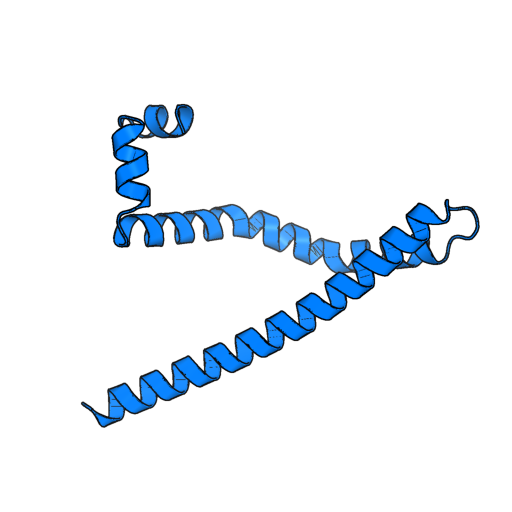 1 92 ? -4.484 -11.979 15.204 1.00 96.88 92 VAL A CA 1
ATOM 707 C C . VAL A 1 92 ? -5.829 -12.673 15.396 1.00 96.88 92 VAL A C 1
ATOM 709 O O . VAL A 1 92 ? -6.367 -12.620 16.500 1.00 96.88 92 VAL A O 1
ATOM 712 N N . GLU A 1 93 ? -6.335 -13.391 14.392 1.00 93.56 93 GLU A N 1
ATOM 713 C CA . GLU A 1 93 ? -7.601 -14.121 14.512 1.00 93.56 93 GLU A CA 1
ATOM 714 C C . GLU A 1 93 ? -7.547 -15.177 15.631 1.00 93.56 93 GLU A C 1
ATOM 716 O O . GLU A 1 93 ? -8.463 -15.276 16.454 1.00 93.56 93 GLU A O 1
ATOM 721 N N . ALA A 1 94 ? -6.443 -15.926 15.727 1.00 94.56 94 ALA A N 1
ATOM 722 C CA . ALA A 1 94 ? -6.233 -16.896 16.800 1.00 94.56 94 ALA A CA 1
ATOM 723 C C . ALA A 1 94 ? -6.229 -16.238 18.195 1.00 94.56 94 ALA A C 1
ATOM 725 O O . ALA A 1 94 ? -6.838 -16.759 19.137 1.00 94.56 94 ALA A O 1
ATOM 726 N N . LEU A 1 95 ? -5.586 -15.073 18.338 1.00 96.12 95 LEU A N 1
ATOM 727 C CA . LEU A 1 95 ? -5.568 -14.310 19.590 1.00 96.12 95 LEU A CA 1
ATOM 728 C C . LEU A 1 95 ? -6.953 -13.766 19.958 1.00 96.12 95 LEU A C 1
ATOM 730 O O . LEU A 1 95 ? -7.355 -13.835 21.125 1.00 96.12 95 LEU A O 1
ATOM 734 N N . GLU A 1 96 ? -7.696 -13.247 18.981 1.00 94.19 96 GLU A N 1
ATOM 735 C CA . GLU A 1 96 ? -9.063 -12.766 19.180 1.00 94.19 96 GLU A CA 1
ATOM 736 C C . GLU A 1 96 ? -9.993 -13.900 19.626 1.00 94.19 96 GLU A C 1
ATOM 738 O O . GLU A 1 96 ? -10.791 -13.709 20.548 1.00 94.19 96 GLU A O 1
ATOM 743 N N . ARG A 1 97 ? -9.851 -15.097 19.041 1.00 93.06 97 ARG A N 1
ATOM 744 C CA . ARG A 1 97 ? -10.608 -16.296 19.429 1.00 93.06 97 ARG A CA 1
ATOM 745 C C . ARG A 1 97 ? -10.304 -16.721 20.867 1.00 93.06 97 ARG A C 1
ATOM 747 O O . ARG A 1 97 ? -11.225 -16.799 21.676 1.00 93.06 97 ARG A O 1
ATOM 754 N N . SER A 1 98 ? -9.024 -16.860 21.221 1.00 92.88 98 SER A N 1
ATOM 755 C CA . SER A 1 98 ? -8.598 -17.190 22.593 1.00 92.88 98 SER A CA 1
ATOM 756 C C . SER A 1 98 ? -9.095 -16.159 23.618 1.00 92.88 98 SER A C 1
ATOM 758 O O . SER A 1 98 ? -9.463 -16.504 24.740 1.00 92.88 98 SER A O 1
ATOM 760 N N . THR A 1 99 ? -9.104 -14.872 23.263 1.00 94.00 99 THR A N 1
ATOM 761 C CA . THR A 1 99 ? -9.577 -13.813 24.171 1.00 94.00 99 THR A CA 1
ATOM 762 C C . THR A 1 99 ? -11.086 -13.906 24.402 1.00 94.00 99 THR A C 1
ATOM 764 O O . THR A 1 99 ? -11.534 -13.768 25.540 1.00 94.00 99 THR A O 1
ATOM 767 N N . LYS A 1 100 ? -11.868 -14.196 23.353 1.00 89.25 100 LYS A N 1
ATOM 768 C CA . LYS A 1 100 ? -13.317 -14.429 23.460 1.00 89.25 100 LYS A CA 1
ATOM 769 C C . LYS A 1 100 ? -13.638 -15.660 24.312 1.00 89.25 100 LYS A C 1
ATOM 771 O O . LYS A 1 100 ? -14.508 -15.577 25.171 1.00 89.25 100 LYS A O 1
ATOM 776 N N . GLU A 1 101 ? -12.911 -16.761 24.127 1.00 85.12 101 GLU A N 1
ATOM 777 C CA . GLU A 1 101 ? -13.077 -17.990 24.921 1.00 85.12 101 GLU A CA 1
ATOM 778 C C . GLU A 1 101 ? -12.793 -17.752 26.410 1.00 85.12 101 GLU A C 1
ATOM 780 O O . GLU A 1 101 ? -13.585 -18.143 27.265 1.00 85.12 101 GLU A O 1
ATOM 785 N N . LYS A 1 102 ? -11.710 -17.036 26.737 1.00 82.56 102 LYS A N 1
ATOM 786 C CA . LYS A 1 102 ? -11.377 -16.675 28.126 1.00 82.56 102 LYS A CA 1
ATOM 787 C C . LYS A 1 102 ? -12.404 -15.735 28.758 1.00 82.56 102 LYS A C 1
ATOM 789 O O . LYS A 1 102 ? -12.703 -15.884 29.937 1.00 82.56 102 LYS A O 1
ATOM 794 N N . ALA A 1 103 ? -12.941 -14.783 27.994 1.00 78.94 103 ALA A N 1
ATOM 795 C CA . ALA A 1 103 ? -13.988 -13.881 28.472 1.00 78.94 103 ALA A CA 1
ATOM 796 C C . ALA A 1 103 ? -15.316 -14.615 28.725 1.00 78.94 103 ALA A C 1
ATOM 798 O O . ALA A 1 103 ? -16.005 -14.294 29.685 1.00 78.94 103 ALA A O 1
ATOM 799 N N . GLY A 1 104 ? -15.648 -15.616 27.901 1.00 69.56 104 GLY A N 1
ATOM 800 C CA . GLY A 1 104 ? -16.822 -16.470 28.094 1.00 69.56 104 GLY A CA 1
ATOM 801 C C . GLY A 1 104 ? -16.674 -17.496 29.222 1.00 69.56 104 GLY A C 1
ATOM 802 O O . GLY A 1 104 ? -17.670 -17.870 29.818 1.00 69.56 104 GLY A O 1
ATOM 803 N N . ALA A 1 105 ? -15.451 -17.928 29.543 1.00 62.88 105 ALA A N 1
ATOM 804 C CA . ALA A 1 105 ? -15.178 -18.824 30.672 1.00 62.88 105 ALA A CA 1
ATOM 805 C C . ALA A 1 105 ? -15.120 -18.106 32.037 1.00 62.88 105 ALA A C 1
ATOM 807 O O . ALA A 1 105 ? -15.139 -18.763 33.075 1.00 62.88 105 ALA A O 1
ATOM 808 N N . ALA A 1 106 ? -14.999 -16.775 32.038 1.00 57.59 106 ALA A N 1
ATOM 809 C CA . ALA A 1 106 ? -14.969 -15.938 33.239 1.00 57.59 106 ALA A CA 1
ATOM 810 C C . ALA A 1 106 ? -16.322 -15.263 33.555 1.00 57.59 106 ALA A C 1
ATOM 812 O O . ALA A 1 106 ? -16.410 -14.542 34.551 1.00 57.59 106 ALA A O 1
ATOM 813 N N . ALA A 1 107 ? -17.332 -15.464 32.702 1.00 51.84 107 ALA A N 1
ATOM 814 C CA . ALA A 1 107 ? -18.706 -14.981 32.852 1.00 51.84 107 ALA A CA 1
ATOM 815 C C . ALA A 1 107 ? -19.630 -16.127 33.281 1.00 51.84 107 ALA A C 1
ATOM 817 O O . ALA A 1 107 ? -20.569 -15.846 34.058 1.00 51.84 107 ALA A O 1
#

Foldseek 3Di:
DVVVCVVVVHDPVVVVVLCVDPVSVVVVVVVVCVVCVVVVVVCVVCVVVLLVVLVCQLPDPPHPPVSNVVSVVVNVVVVVVVVVVVVVVVVVVVVVVVVVVVVVVVD

Secondary structure (DSSP, 8-state):
-HHHHHHTTS-HHHHHHHTTSHHHHHHHHHHHHHHHHHHHHHHHHHHHHHHHHHHHHHT-TTS-HHHHHHHHHHHHHHHHHHHHHHHHHHHHHHHHHHHHHHHHH--

pLDDT: mean 92.13, std 7.46, range [51.84, 98.44]

Radius of gyration: 21.81 Å; chains: 1; bounding box: 39×45×57 Å